Protein AF-A0AAD1J0H9-F1 (afdb_monomer_lite)

Organism: Mycolicibacterium monacense (NCBI:txid85693)

pLDDT: mean 90.18, std 13.78, range [40.0, 98.44]

Foldseek 3Di:
DVPPDPPDDLVCCLPVPVVVVCVVVVLVVDPPDDDPSVVVSVVVVVVSVVSVVVRVVVVVVVVVVVVVVVVVVVVVVVVVVVVVVVVD

Secondary structure (DSSP, 8-state):
-TTSSSS--HHHHIIIIIHHHHHHTTTTT-----THHHHHHHHHHHHHHHHHHHHHHHHHHHHHHHHHHHHHHHHHHHHHHHHHHH--

Sequence (88 aa):
MIAVGGVYDPRIHLDDVVMPVLKKWRIFEREDFTGEAARMRDDLGVLVEELEETCEKFETAKQRRLEREAKMAENRAAKQAAKQAVSV

Radius of gyration: 22.8 Å; chains: 1; bounding box: 50×23×68 Å

InterPro domains:
  IPR005067 Fatty acid desaturase, type 2 [PF03405] (2-69)
  IPR009078 Ferritin-like superfamily [SSF47240] (2-76)
  IPR012348 Ribonucleotide reductase-like [G3DSA:1.10.620.20] (1-84)

Structure (mmCIF, N/CA/C/O backbone):
data_AF-A0AAD1J0H9-F1
#
_entry.id   AF-A0AAD1J0H9-F1
#
loop_
_atom_site.group_PDB
_atom_site.id
_atom_site.type_symbol
_atom_site.label_atom_id
_atom_site.label_alt_id
_atom_site.label_comp_id
_atom_site.label_asym_id
_atom_site.label_entity_id
_atom_site.label_seq_id
_atom_site.pdbx_PDB_ins_code
_atom_site.Cartn_x
_atom_site.Cartn_y
_atom_site.Cartn_z
_atom_site.occupancy
_atom_site.B_iso_or_equiv
_atom_site.auth_seq_id
_atom_site.auth_comp_id
_atom_site.auth_asym_id
_atom_site.auth_atom_id
_atom_site.pdbx_PDB_model_num
ATOM 1 N N . MET A 1 1 ? 5.587 -18.858 0.412 1.00 40.00 1 MET A N 1
ATOM 2 C CA . MET A 1 1 ? 5.020 -17.513 0.170 1.00 40.00 1 MET A CA 1
ATOM 3 C C . MET A 1 1 ? 4.388 -17.497 -1.209 1.00 40.00 1 MET A C 1
ATOM 5 O O . MET A 1 1 ? 5.040 -17.941 -2.147 1.00 40.00 1 MET A O 1
ATOM 9 N N . ILE A 1 2 ? 3.148 -17.015 -1.332 1.00 43.91 2 ILE A N 1
ATOM 10 C CA . ILE A 1 2 ? 2.422 -16.849 -2.610 1.00 43.91 2 ILE A CA 1
ATOM 11 C C . ILE A 1 2 ? 2.987 -15.611 -3.336 1.00 43.91 2 ILE A C 1
ATOM 13 O O . ILE A 1 2 ? 2.305 -14.633 -3.589 1.00 43.91 2 ILE A O 1
ATOM 17 N N . ALA A 1 3 ? 4.299 -15.608 -3.559 1.00 48.91 3 ALA A N 1
ATOM 18 C CA . ALA A 1 3 ? 5.058 -14.480 -4.101 1.00 48.91 3 ALA A CA 1
ATOM 19 C C . ALA A 1 3 ? 6.076 -14.933 -5.164 1.00 48.91 3 ALA A C 1
ATOM 21 O O . ALA A 1 3 ? 6.912 -14.154 -5.607 1.00 48.91 3 ALA A O 1
ATOM 22 N N . VAL A 1 4 ? 6.016 -16.198 -5.592 1.00 40.62 4 VAL A N 1
ATOM 23 C CA . VAL A 1 4 ? 6.905 -16.761 -6.615 1.00 40.62 4 VAL A CA 1
ATOM 24 C C . VAL A 1 4 ? 6.050 -17.083 -7.838 1.00 40.62 4 VAL A C 1
ATOM 26 O O . VAL A 1 4 ? 5.528 -18.184 -7.965 1.00 40.62 4 VAL A O 1
ATOM 29 N N . GLY A 1 5 ? 5.823 -16.083 -8.693 1.00 50.44 5 GLY A N 1
ATOM 30 C CA . GLY A 1 5 ? 5.068 -16.275 -9.939 1.00 50.44 5 GLY A CA 1
ATOM 31 C C . GLY A 1 5 ? 4.564 -15.010 -10.637 1.00 50.44 5 GLY A C 1
ATOM 32 O O . GLY A 1 5 ? 4.091 -15.107 -11.761 1.00 50.44 5 GLY A O 1
ATOM 33 N N . GLY A 1 6 ? 4.661 -13.829 -10.012 1.00 54.81 6 GLY A N 1
ATOM 34 C CA . GLY A 1 6 ? 4.214 -12.567 -10.626 1.00 54.81 6 GLY A CA 1
ATOM 35 C C . GLY A 1 6 ? 2.700 -12.317 -10.581 1.00 54.81 6 GLY A C 1
ATOM 36 O O . GLY A 1 6 ? 2.230 -11.394 -11.231 1.00 54.81 6 GLY A O 1
ATOM 37 N N . VAL A 1 7 ? 1.949 -13.112 -9.812 1.00 61.47 7 VAL A N 1
ATOM 38 C CA . VAL A 1 7 ? 0.477 -13.019 -9.688 1.00 61.47 7 VAL A CA 1
ATOM 39 C C . VAL A 1 7 ? 0.044 -12.223 -8.441 1.00 61.47 7 VAL A C 1
ATOM 41 O O . VAL A 1 7 ? -1.142 -12.060 -8.187 1.00 61.47 7 VAL A O 1
ATOM 44 N N . TYR A 1 8 ? 0.991 -11.724 -7.641 1.00 71.69 8 TYR A N 1
ATOM 45 C CA . TYR A 1 8 ? 0.698 -11.007 -6.399 1.00 71.69 8 TYR A CA 1
ATOM 46 C C . TYR A 1 8 ? 1.682 -9.854 -6.201 1.00 71.69 8 TYR A C 1
ATOM 48 O O . TYR A 1 8 ? 2.893 -10.078 -6.126 1.00 71.69 8 TYR A O 1
ATOM 56 N N . ASP A 1 9 ? 1.161 -8.635 -6.115 1.00 87.62 9 ASP A N 1
ATOM 57 C CA . ASP A 1 9 ? 1.902 -7.431 -5.751 1.00 87.62 9 ASP A CA 1
ATOM 58 C C . ASP A 1 9 ? 1.106 -6.611 -4.713 1.00 87.62 9 ASP A C 1
ATOM 60 O O . ASP A 1 9 ? -0.064 -6.922 -4.458 1.00 87.62 9 ASP A O 1
ATOM 64 N N . PRO A 1 10 ? 1.726 -5.615 -4.050 1.00 92.00 10 PRO A N 1
ATOM 65 C CA . PRO A 1 10 ? 1.060 -4.846 -3.003 1.00 92.00 10 PRO A CA 1
ATOM 66 C C . PRO A 1 10 ? -0.239 -4.175 -3.462 1.00 92.00 10 PRO A C 1
ATOM 68 O O . PRO A 1 10 ? -1.176 -4.104 -2.671 1.00 92.00 10 PRO A O 1
ATOM 71 N N . ARG A 1 11 ? -0.325 -3.749 -4.734 1.00 93.00 11 ARG A N 1
ATOM 72 C CA . ARG A 1 11 ? -1.525 -3.107 -5.285 1.00 93.00 11 ARG A CA 1
ATOM 73 C C . ARG A 1 11 ? -2.669 -4.106 -5.361 1.00 93.00 11 ARG A C 1
ATOM 75 O O . ARG A 1 11 ? -3.750 -3.824 -4.860 1.00 93.00 11 ARG A O 1
ATOM 82 N N . ILE A 1 12 ? -2.399 -5.298 -5.894 1.00 92.06 12 ILE A N 1
ATOM 83 C CA . ILE A 1 12 ? -3.374 -6.397 -5.921 1.00 92.06 12 ILE A CA 1
ATOM 84 C C . ILE A 1 12 ? -3.822 -6.745 -4.496 1.00 92.06 12 ILE A C 1
ATOM 86 O O . ILE A 1 12 ? -5.007 -6.937 -4.245 1.00 92.06 12 ILE A O 1
ATOM 90 N N . HIS A 1 13 ? -2.898 -6.804 -3.532 1.00 92.62 13 HIS A N 1
ATOM 91 C CA . HIS A 1 13 ? -3.264 -7.116 -2.150 1.00 92.62 13 HIS A CA 1
ATOM 92 C C . HIS A 1 13 ? -4.181 -6.053 -1.530 1.00 92.62 13 HIS A C 1
ATOM 94 O O . HIS A 1 13 ? -5.177 -6.396 -0.888 1.00 92.62 13 HIS A O 1
ATOM 100 N N . LEU A 1 14 ? -3.865 -4.774 -1.733 1.00 94.62 14 LEU A N 1
ATOM 101 C CA . LEU A 1 14 ? -4.683 -3.669 -1.254 1.00 94.62 14 LEU A CA 1
ATOM 102 C C . LEU A 1 14 ? -6.088 -3.703 -1.880 1.00 94.62 14 LEU A C 1
ATOM 104 O O . LEU A 1 14 ? -7.083 -3.700 -1.150 1.00 94.62 14 LEU A O 1
ATOM 108 N N . ASP A 1 15 ? -6.162 -3.786 -3.208 1.00 95.25 15 ASP A N 1
ATOM 109 C CA . ASP A 1 15 ? -7.400 -3.606 -3.972 1.00 95.25 15 ASP A CA 1
ATOM 110 C C . ASP A 1 15 ? -8.317 -4.836 -3.935 1.00 95.25 15 ASP A C 1
ATOM 112 O O . ASP A 1 15 ? -9.532 -4.688 -3.786 1.00 95.25 15 ASP A O 1
ATOM 116 N N . ASP A 1 16 ? -7.753 -6.045 -4.013 1.00 94.69 16 ASP A N 1
ATOM 117 C CA . ASP A 1 16 ? -8.534 -7.283 -4.139 1.00 94.69 16 ASP A CA 1
ATOM 118 C C . ASP A 1 16 ? -8.749 -7.997 -2.799 1.00 94.69 16 ASP A C 1
ATOM 120 O O . ASP A 1 16 ? -9.618 -8.869 -2.692 1.00 94.69 16 ASP A O 1
ATOM 124 N N . VAL A 1 17 ? -7.987 -7.642 -1.756 1.00 94.00 17 VAL A N 1
ATOM 125 C CA . VAL A 1 17 ? -8.085 -8.294 -0.439 1.00 94.00 17 VAL A CA 1
ATOM 126 C C . VAL A 1 17 ? -8.379 -7.310 0.681 1.00 94.00 17 VAL A C 1
ATOM 128 O O . VAL A 1 17 ? -9.434 -7.421 1.310 1.00 94.00 17 VAL A O 1
ATOM 131 N N . VAL A 1 18 ? -7.488 -6.355 0.948 1.00 96.31 18 VAL A N 1
ATOM 132 C CA . VAL A 1 18 ? -7.592 -5.490 2.135 1.00 96.31 18 VAL A CA 1
ATOM 133 C C . VAL A 1 18 ? -8.850 -4.627 2.067 1.00 96.31 18 VAL A C 1
ATOM 135 O O . VAL A 1 18 ? -9.738 -4.757 2.913 1.00 96.31 18 VAL A O 1
ATOM 138 N N . MET A 1 19 ? -8.982 -3.796 1.032 1.00 97.69 19 MET A N 1
ATOM 139 C CA . MET A 1 19 ? -10.105 -2.866 0.917 1.00 97.69 19 MET A CA 1
ATOM 140 C C . MET A 1 19 ? -11.465 -3.572 0.812 1.00 97.69 19 MET A C 1
ATOM 142 O O . MET A 1 19 ? -12.401 -3.132 1.486 1.00 97.69 19 MET A O 1
ATOM 146 N N . PRO A 1 20 ? -11.627 -4.681 0.063 1.00 98.00 20 PRO A N 1
ATOM 147 C CA . PRO A 1 20 ? -12.877 -5.438 0.045 1.00 98.00 20 PRO A CA 1
ATOM 148 C C . PRO A 1 20 ? -13.280 -5.987 1.416 1.00 98.00 20 PRO A C 1
ATOM 150 O O . PRO A 1 20 ? -14.460 -5.932 1.770 1.00 98.00 20 PRO A O 1
ATOM 153 N N . VAL A 1 21 ? -12.326 -6.480 2.215 1.00 97.50 21 VAL A N 1
ATOM 154 C CA . VAL A 1 21 ? -12.605 -6.965 3.576 1.00 97.50 21 VAL A CA 1
ATOM 155 C C . VAL A 1 21 ? -13.026 -5.810 4.485 1.00 97.50 21 VAL A C 1
ATOM 157 O O . VAL A 1 21 ? -14.061 -5.912 5.148 1.00 97.50 21 VAL A O 1
ATOM 160 N N . LEU A 1 22 ? -12.294 -4.691 4.472 1.00 97.69 22 LEU A N 1
ATOM 161 C CA . LEU A 1 22 ? -12.614 -3.522 5.299 1.00 97.69 22 LEU A CA 1
ATOM 162 C C . LEU A 1 22 ? -13.976 -2.910 4.938 1.00 97.69 22 LEU A C 1
ATOM 164 O O . LEU A 1 22 ? -14.755 -2.575 5.835 1.00 97.69 22 LEU A O 1
ATOM 168 N N . LYS A 1 23 ? -14.307 -2.847 3.640 1.00 97.75 23 LYS A N 1
ATOM 169 C CA . LYS A 1 23 ? -15.621 -2.409 3.139 1.00 97.75 23 LYS A CA 1
ATOM 170 C C . LYS A 1 23 ? -16.739 -3.361 3.548 1.00 97.75 23 LYS A C 1
ATOM 172 O O . LYS A 1 23 ? -17.764 -2.914 4.050 1.00 97.75 23 LYS A O 1
ATOM 177 N N . LYS A 1 24 ? -16.545 -4.678 3.401 1.00 97.56 24 LYS A N 1
ATOM 178 C CA . LYS A 1 24 ? -17.550 -5.687 3.784 1.00 97.56 24 LYS A CA 1
ATOM 179 C C . LYS A 1 24 ?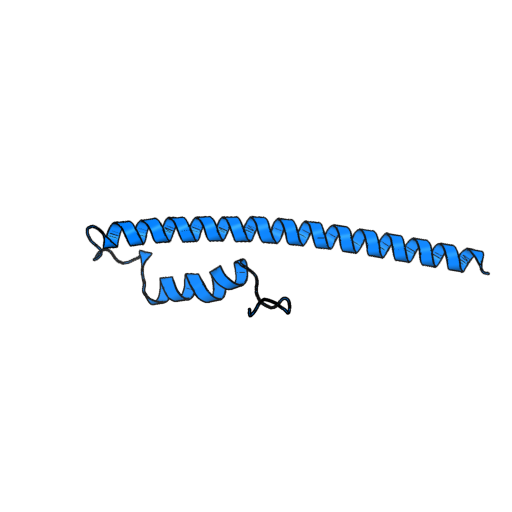 -17.957 -5.569 5.255 1.00 97.56 24 LYS A C 1
ATOM 181 O O . LYS A 1 24 ? -19.117 -5.789 5.589 1.00 97.56 24 LYS A O 1
ATOM 186 N N . TRP A 1 25 ? -17.009 -5.223 6.121 1.00 97.38 25 TRP A N 1
ATOM 187 C CA . TRP A 1 25 ? -17.230 -5.044 7.558 1.00 97.38 25 TRP A CA 1
ATOM 188 C C . TRP A 1 25 ? -17.564 -3.599 7.942 1.00 97.38 25 TRP A C 1
ATOM 190 O O . TRP A 1 25 ? -17.825 -3.326 9.115 1.00 97.38 25 TRP A O 1
ATOM 200 N N . ARG A 1 26 ? -17.573 -2.686 6.960 1.00 97.25 26 ARG A N 1
ATOM 201 C CA . ARG A 1 26 ? -17.890 -1.263 7.114 1.00 97.25 26 ARG A CA 1
ATOM 202 C C . ARG A 1 26 ? -17.036 -0.585 8.187 1.00 97.25 26 ARG A C 1
ATOM 204 O O . ARG A 1 26 ? -17.520 0.274 8.915 1.00 97.25 26 ARG A O 1
ATOM 211 N N . ILE A 1 27 ? -15.767 -0.984 8.309 1.00 97.06 27 ILE A N 1
ATOM 212 C CA . ILE A 1 27 ? -14.899 -0.584 9.431 1.00 97.06 27 ILE A CA 1
ATOM 213 C C . ILE A 1 27 ? -14.773 0.940 9.544 1.00 97.06 27 ILE A C 1
ATOM 215 O O . ILE A 1 27 ? -14.855 1.476 10.645 1.00 97.06 27 ILE A O 1
ATOM 219 N N . PHE A 1 28 ? -14.653 1.641 8.416 1.00 97.12 28 PHE A N 1
ATOM 220 C CA . PHE A 1 28 ? -14.514 3.100 8.396 1.00 97.12 28 PHE A CA 1
ATOM 221 C C . PHE A 1 28 ? -15.845 3.868 8.388 1.00 97.12 28 PHE A C 1
ATOM 223 O O . PHE A 1 28 ? -15.851 5.070 8.613 1.00 97.12 28 PHE A O 1
ATOM 230 N N . GLU A 1 29 ? -16.978 3.197 8.168 1.00 95.81 29 GLU A N 1
ATOM 231 C CA . GLU A 1 29 ? -18.313 3.824 8.181 1.00 95.81 29 GLU A CA 1
ATOM 232 C C . GLU A 1 29 ? -19.008 3.704 9.544 1.00 95.81 29 GLU A C 1
ATOM 234 O O . GLU A 1 29 ? -20.092 4.245 9.758 1.00 95.81 29 GLU A O 1
ATOM 239 N N . ARG A 1 30 ? -18.434 2.911 10.448 1.00 94.00 30 ARG A N 1
ATOM 240 C CA . ARG A 1 30 ? -18.997 2.620 11.761 1.00 94.00 30 ARG A CA 1
ATOM 241 C C . ARG A 1 30 ? -18.652 3.718 12.763 1.00 94.00 30 ARG A C 1
ATOM 243 O O . ARG A 1 30 ? -17.482 4.044 12.976 1.00 94.00 30 ARG A O 1
ATOM 250 N N . GLU A 1 31 ? -19.688 4.225 13.423 1.00 93.25 31 GLU A N 1
ATOM 251 C CA . GLU A 1 31 ? -19.600 5.239 14.485 1.00 93.25 31 GLU A CA 1
ATOM 252 C C . GLU A 1 31 ? -19.801 4.647 15.892 1.00 93.25 31 GLU A C 1
ATOM 254 O O . GLU A 1 31 ? -19.752 5.362 16.886 1.00 93.25 31 GLU A O 1
ATOM 259 N N . ASP A 1 32 ? -20.005 3.331 15.998 1.00 95.38 32 ASP A N 1
ATOM 260 C CA . ASP A 1 32 ? -20.233 2.624 17.263 1.00 95.38 32 ASP A CA 1
ATOM 261 C C . ASP A 1 32 ? -18.936 2.202 17.976 1.00 95.38 32 ASP A C 1
ATOM 263 O O . ASP A 1 32 ? -18.977 1.614 19.058 1.00 95.38 32 ASP A O 1
ATOM 267 N N . PHE A 1 33 ? -17.771 2.514 17.401 1.00 95.75 33 PHE A N 1
ATOM 268 C CA . PHE A 1 33 ? -16.486 2.325 18.065 1.00 95.75 33 PHE A CA 1
ATOM 269 C C . PHE A 1 33 ? -16.203 3.456 19.052 1.00 95.75 33 PHE A C 1
ATOM 271 O O . PHE A 1 33 ? -16.304 4.636 18.727 1.00 95.75 33 PHE A O 1
ATOM 278 N N . THR A 1 34 ? -15.766 3.094 20.257 1.00 95.69 34 THR A N 1
ATOM 279 C CA . THR A 1 34 ? -15.432 4.054 21.317 1.00 95.69 34 THR A CA 1
ATOM 280 C C . THR A 1 34 ? -14.107 3.705 21.984 1.00 95.69 34 THR A C 1
ATOM 282 O O . THR A 1 34 ? -13.7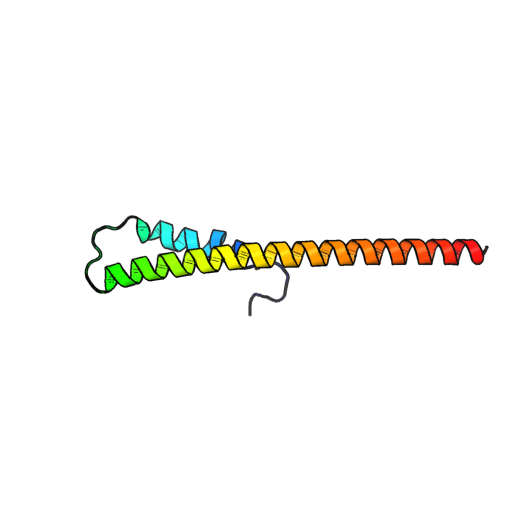09 2.539 22.008 1.00 95.69 34 THR A O 1
ATOM 285 N N . GLY A 1 35 ? -13.444 4.701 22.576 1.00 96.62 35 GLY A N 1
ATOM 286 C CA . GLY A 1 35 ? -12.231 4.494 23.368 1.00 96.62 35 GLY A CA 1
ATOM 287 C C . GLY A 1 35 ? -11.097 3.872 22.552 1.00 96.62 35 GLY A C 1
ATOM 288 O O . GLY A 1 35 ? -10.684 4.412 21.530 1.00 96.62 35 GLY A O 1
ATOM 289 N N . GLU A 1 36 ? -10.578 2.737 23.013 1.00 97.31 36 GLU A N 1
ATOM 290 C CA . GLU A 1 36 ? -9.486 2.021 22.345 1.00 97.31 36 GLU A CA 1
ATOM 291 C C . GLU A 1 36 ? -9.858 1.534 20.941 1.00 97.31 36 GLU A C 1
ATOM 293 O O . GLU A 1 36 ? -9.070 1.710 20.019 1.00 97.31 36 GLU A O 1
ATOM 298 N N . ALA A 1 37 ? -11.077 1.026 20.745 1.00 96.25 37 ALA A N 1
ATOM 299 C CA . ALA A 1 37 ? -11.515 0.540 19.438 1.00 96.25 37 ALA A CA 1
ATOM 300 C C . ALA A 1 37 ? -11.573 1.660 18.384 1.00 96.25 37 ALA A C 1
ATOM 302 O O . ALA A 1 37 ? -11.239 1.428 17.225 1.00 96.25 37 ALA A O 1
ATOM 303 N N . ALA A 1 38 ? -11.957 2.877 18.788 1.00 96.75 38 ALA A N 1
ATOM 304 C CA . ALA A 1 38 ? -11.945 4.036 17.896 1.00 96.75 38 ALA A CA 1
ATOM 305 C C . ALA A 1 38 ? -10.513 4.388 17.466 1.00 96.75 38 ALA A C 1
ATOM 307 O O . ALA A 1 38 ? -10.264 4.566 16.280 1.00 96.75 38 ALA A O 1
ATOM 308 N N . ARG A 1 39 ? -9.558 4.374 18.408 1.00 97.25 39 ARG A N 1
ATOM 309 C CA . ARG A 1 39 ? -8.134 4.589 18.098 1.00 97.25 39 ARG A CA 1
ATOM 310 C C . ARG A 1 39 ? -7.585 3.526 17.152 1.00 97.25 39 ARG A C 1
ATOM 312 O O . ARG A 1 39 ? -6.953 3.871 16.170 1.00 97.25 39 ARG A O 1
ATOM 319 N N . MET A 1 40 ? -7.901 2.252 17.385 1.00 97.44 40 MET A N 1
ATOM 320 C CA . MET A 1 40 ? -7.467 1.167 16.498 1.00 97.44 40 MET A CA 1
ATOM 321 C C . MET A 1 40 ? -8.043 1.289 15.081 1.00 97.44 40 MET A C 1
ATOM 323 O O . MET A 1 40 ? -7.379 0.905 14.122 1.00 97.44 40 MET A O 1
ATOM 327 N N . ARG A 1 41 ? -9.273 1.802 14.927 1.00 97.50 41 ARG A N 1
ATOM 328 C CA . ARG A 1 41 ? -9.844 2.105 13.605 1.00 97.50 41 ARG A CA 1
ATOM 329 C C . ARG A 1 41 ? -9.046 3.210 12.914 1.00 97.50 41 ARG A C 1
ATOM 331 O O . ARG A 1 41 ? -8.782 3.095 11.722 1.00 97.50 41 ARG A O 1
ATOM 338 N N . ASP A 1 42 ? -8.679 4.253 13.648 1.00 97.25 42 ASP A N 1
ATOM 339 C CA . ASP A 1 42 ? -7.918 5.374 13.098 1.00 97.25 42 ASP A CA 1
ATOM 340 C C . ASP A 1 42 ? -6.487 4.928 12.722 1.00 97.25 42 ASP A C 1
ATOM 342 O O . ASP A 1 42 ? -6.043 5.189 11.605 1.00 97.25 42 ASP A O 1
ATOM 346 N N . ASP A 1 43 ? -5.822 4.138 13.574 1.00 98.12 43 ASP A N 1
ATOM 347 C CA . ASP A 1 43 ? -4.513 3.525 13.291 1.00 98.12 43 ASP A CA 1
ATOM 348 C C . ASP A 1 43 ? -4.569 2.603 12.062 1.00 98.12 43 ASP A C 1
ATOM 350 O O . ASP A 1 43 ? -3.665 2.594 11.228 1.00 98.12 43 ASP A O 1
ATOM 354 N N . LEU A 1 44 ? -5.653 1.835 11.912 1.00 97.88 44 LEU A N 1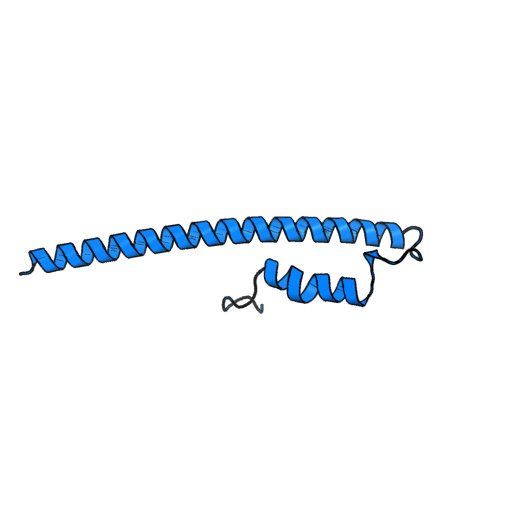
ATOM 355 C CA . LEU A 1 44 ? -5.872 1.018 10.722 1.00 97.88 44 LEU A CA 1
ATOM 356 C C . LEU A 1 44 ? -5.986 1.877 9.454 1.00 97.88 44 LEU A C 1
ATOM 358 O O . LEU A 1 44 ? -5.529 1.443 8.400 1.00 97.88 44 LEU A O 1
ATOM 362 N N . GLY A 1 45 ? -6.570 3.074 9.547 1.00 97.94 45 GLY A N 1
ATOM 363 C CA . GLY A 1 45 ? -6.600 4.040 8.446 1.00 97.94 45 GLY A CA 1
ATOM 364 C C . GLY A 1 45 ? -5.194 4.447 8.011 1.00 97.94 45 GLY A C 1
ATOM 365 O O . GLY A 1 45 ? -4.869 4.347 6.831 1.00 97.94 45 GLY A O 1
ATOM 366 N N . VAL A 1 46 ? -4.329 4.781 8.972 1.00 98.44 46 VAL A N 1
ATOM 367 C CA . VAL A 1 46 ? -2.918 5.116 8.707 1.00 98.44 46 VAL A CA 1
ATOM 368 C C . VAL A 1 46 ? -2.189 3.955 8.025 1.00 98.44 46 VAL A C 1
ATOM 370 O O . VAL A 1 46 ? -1.490 4.155 7.037 1.00 98.44 46 VAL A O 1
ATOM 373 N N . LEU A 1 47 ? -2.394 2.718 8.485 1.00 97.94 47 LEU A N 1
ATOM 374 C CA . LEU A 1 47 ? -1.770 1.541 7.866 1.00 97.94 47 LEU A CA 1
ATOM 375 C C . LEU A 1 47 ? -2.229 1.308 6.417 1.00 97.94 47 LEU A C 1
ATOM 377 O O . LEU A 1 47 ? -1.457 0.804 5.600 1.00 97.94 47 LEU A O 1
ATOM 381 N N . VAL A 1 48 ? -3.480 1.649 6.089 1.00 98.25 48 VAL A N 1
ATOM 382 C CA . VAL A 1 48 ? -3.984 1.585 4.709 1.00 98.25 48 VAL A CA 1
ATOM 383 C C . VAL A 1 48 ? -3.294 2.637 3.837 1.00 98.25 48 VAL A C 1
ATOM 385 O O . VAL A 1 48 ? -2.849 2.297 2.743 1.00 98.25 48 VAL A O 1
ATOM 388 N N . GLU A 1 49 ? -3.123 3.863 4.331 1.00 98.25 49 GLU A N 1
ATOM 389 C CA . GLU A 1 49 ? -2.396 4.929 3.623 1.00 98.25 49 GLU A CA 1
ATOM 390 C C . GLU A 1 49 ? -0.918 4.555 3.391 1.00 98.25 49 GLU A C 1
ATOM 392 O O . GLU A 1 49 ? -0.391 4.682 2.285 1.00 98.25 49 GLU A O 1
ATOM 397 N N . GLU A 1 50 ? -0.244 3.995 4.398 1.00 97.88 50 GLU A N 1
ATOM 398 C CA . GLU A 1 50 ? 1.137 3.510 4.261 1.00 97.88 50 GLU A CA 1
ATOM 399 C C . GLU A 1 50 ? 1.261 2.375 3.226 1.00 97.88 50 GLU A C 1
ATOM 401 O O . GLU A 1 50 ? 2.250 2.280 2.478 1.00 97.88 50 GLU A O 1
ATOM 406 N N . LEU A 1 51 ? 0.254 1.498 3.161 1.00 96.31 51 LEU A N 1
ATOM 407 C CA . LEU A 1 51 ? 0.189 0.444 2.1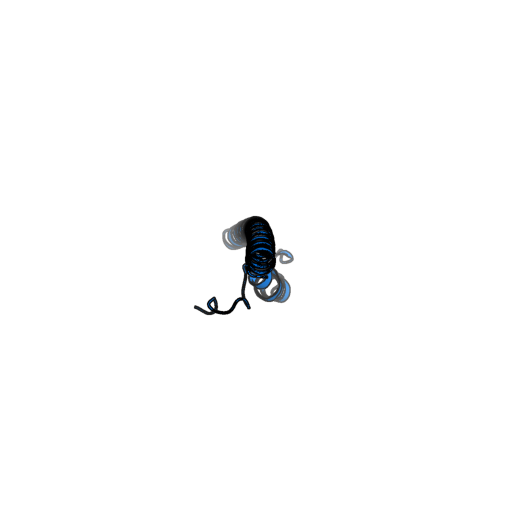56 1.00 96.31 51 LEU A CA 1
ATOM 408 C C . LEU A 1 51 ? -0.018 1.034 0.755 1.00 96.31 51 LEU A C 1
ATOM 410 O O . LEU A 1 51 ? 0.658 0.599 -0.180 1.00 96.31 51 LEU A O 1
ATOM 414 N N . GLU A 1 52 ? -0.876 2.042 0.603 1.00 97.31 52 GLU A N 1
ATOM 415 C CA . GLU A 1 52 ? -1.062 2.777 -0.654 1.00 97.31 52 GLU A CA 1
ATOM 416 C C . GLU A 1 52 ? 0.256 3.376 -1.159 1.00 97.31 52 GLU A C 1
ATOM 418 O O . GLU A 1 52 ? 0.665 3.098 -2.293 1.00 97.31 52 GLU A O 1
ATOM 423 N N . GLU A 1 53 ? 0.995 4.087 -0.304 1.00 97.56 53 GLU A N 1
ATOM 424 C CA . GLU A 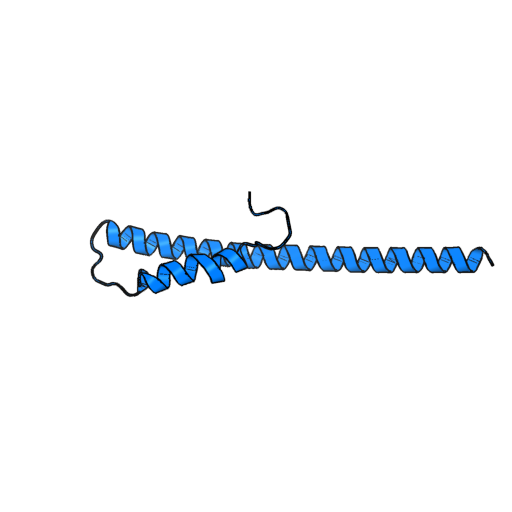1 53 ? 2.310 4.626 -0.666 1.00 97.56 53 GLU A CA 1
ATOM 425 C C . GLU A 1 53 ? 3.293 3.529 -1.099 1.00 97.56 53 GLU A C 1
ATOM 427 O O . GLU A 1 53 ? 4.103 3.700 -2.019 1.00 97.56 53 GLU A O 1
ATOM 432 N N . THR A 1 54 ? 3.258 2.386 -0.414 1.00 95.06 54 THR A N 1
ATOM 433 C CA . THR A 1 54 ? 4.103 1.237 -0.745 1.00 95.06 54 THR A CA 1
ATOM 434 C C . THR A 1 54 ? 3.768 0.695 -2.133 1.00 95.06 54 THR A C 1
ATOM 436 O O . THR A 1 54 ? 4.680 0.375 -2.904 1.00 95.06 54 THR A O 1
ATOM 439 N N . CYS A 1 55 ? 2.483 0.649 -2.494 1.00 95.06 55 CYS A N 1
ATOM 440 C CA . CYS A 1 55 ? 2.039 0.255 -3.827 1.00 95.06 55 CYS A CA 1
ATOM 441 C C . CYS A 1 55 ? 2.585 1.199 -4.909 1.00 95.06 55 CYS A C 1
ATOM 443 O O . CYS A 1 55 ? 3.071 0.739 -5.942 1.00 95.06 55 CYS A O 1
ATOM 445 N N . GLU A 1 56 ? 2.551 2.512 -4.684 1.00 95.69 56 GLU A N 1
ATOM 446 C CA . GLU A 1 56 ? 3.072 3.505 -5.638 1.00 95.69 56 GLU A CA 1
ATOM 447 C C . GLU A 1 56 ? 4.589 3.402 -5.836 1.00 95.69 56 GLU A C 1
ATOM 449 O O . GLU A 1 56 ? 5.098 3.415 -6.967 1.00 95.69 56 GLU A O 1
ATOM 454 N N . LYS A 1 57 ? 5.329 3.245 -4.732 1.00 94.25 57 LYS A N 1
ATOM 455 C CA . LYS A 1 57 ? 6.783 3.029 -4.752 1.00 94.25 57 LYS A CA 1
ATOM 456 C C . LYS A 1 57 ? 7.126 1.747 -5.515 1.00 94.25 57 LYS A C 1
ATOM 458 O O . LYS A 1 57 ? 8.067 1.742 -6.317 1.00 94.25 57 LYS A O 1
ATOM 463 N N . PHE A 1 58 ? 6.351 0.681 -5.306 1.00 91.94 58 PHE A N 1
ATOM 464 C CA . PHE A 1 58 ? 6.527 -0.594 -5.997 1.00 91.94 58 PHE A CA 1
ATOM 465 C C . PHE A 1 58 ? 6.307 -0.470 -7.510 1.00 91.94 58 PHE A C 1
ATOM 467 O O . PHE A 1 58 ? 7.181 -0.872 -8.282 1.00 91.94 58 PHE A O 1
ATOM 474 N N . GLU A 1 59 ? 5.201 0.134 -7.948 1.00 91.31 59 GLU A N 1
ATOM 475 C CA . GLU A 1 59 ? 4.906 0.317 -9.377 1.00 91.31 59 GLU A CA 1
ATOM 476 C C . GLU A 1 59 ? 5.958 1.195 -10.069 1.00 91.31 59 GLU A C 1
ATOM 478 O O . GLU A 1 59 ? 6.451 0.858 -11.147 1.00 91.31 59 GLU A O 1
ATOM 483 N N . THR A 1 60 ? 6.429 2.250 -9.399 1.00 94.38 60 THR A N 1
ATOM 484 C CA . THR A 1 60 ? 7.535 3.078 -9.906 1.00 94.38 60 THR A CA 1
ATOM 485 C C . THR A 1 60 ? 8.819 2.261 -10.096 1.00 94.38 60 THR A C 1
ATOM 487 O O . THR A 1 60 ? 9.511 2.386 -11.112 1.00 94.38 60 THR A O 1
ATOM 490 N N . ALA A 1 61 ? 9.169 1.406 -9.131 1.00 91.50 61 ALA A N 1
ATOM 491 C CA . ALA A 1 61 ? 10.347 0.547 -9.222 1.00 91.50 61 ALA A CA 1
ATOM 492 C C . ALA A 1 61 ? 10.210 -0.507 -10.335 1.00 91.50 61 ALA A C 1
ATOM 494 O O . ALA A 1 61 ? 11.165 -0.752 -11.081 1.00 91.50 61 ALA A O 1
ATOM 495 N N . LYS A 1 62 ? 9.018 -1.094 -10.482 1.00 89.69 62 LYS A N 1
ATOM 496 C CA . LYS A 1 62 ? 8.671 -2.054 -11.537 1.00 89.69 62 LYS A CA 1
ATOM 497 C C . LYS A 1 62 ? 8.795 -1.421 -12.920 1.00 89.69 62 LYS A C 1
ATOM 499 O O . LYS A 1 62 ? 9.468 -1.996 -13.774 1.00 89.69 62 LYS A O 1
ATOM 504 N N . GLN A 1 63 ? 8.259 -0.217 -13.110 1.00 92.81 63 GLN A N 1
ATOM 505 C CA . GLN A 1 63 ? 8.355 0.529 -14.364 1.00 92.81 63 GLN A CA 1
ATOM 506 C C . GLN A 1 63 ? 9.816 0.810 -14.746 1.00 92.81 63 GLN A C 1
ATOM 508 O O . GLN A 1 63 ? 10.258 0.465 -15.842 1.00 92.81 63 GLN A O 1
ATOM 513 N N . ARG A 1 64 ? 10.620 1.313 -13.798 1.00 94.56 64 ARG A N 1
ATOM 514 C CA . ARG A 1 64 ? 12.063 1.548 -14.009 1.00 94.56 64 ARG A CA 1
ATOM 515 C C . ARG A 1 64 ? 12.823 0.276 -14.387 1.00 94.56 64 ARG A C 1
ATOM 517 O O . ARG A 1 64 ? 13.779 0.334 -15.161 1.00 94.56 64 ARG A O 1
ATOM 524 N N . ARG A 1 65 ? 12.452 -0.876 -13.819 1.00 91.56 65 ARG A N 1
ATOM 525 C CA . ARG A 1 65 ? 13.054 -2.171 -14.170 1.00 91.56 65 ARG A CA 1
ATOM 526 C C . ARG A 1 65 ? 12.706 -2.563 -15.607 1.00 91.56 65 ARG A C 1
ATOM 528 O O . ARG A 1 65 ? 13.615 -2.913 -16.355 1.00 91.56 65 ARG A O 1
ATOM 535 N N . LEU A 1 66 ? 11.433 -2.464 -15.991 1.00 92.06 66 LEU A N 1
ATOM 536 C CA . LEU A 1 66 ? 10.965 -2.812 -17.336 1.00 92.06 66 LEU A CA 1
ATOM 537 C C . LEU A 1 66 ? 11.628 -1.946 -18.415 1.00 92.06 66 LEU A C 1
ATOM 539 O O . LEU A 1 66 ? 12.078 -2.470 -19.430 1.00 92.06 66 LEU A O 1
ATOM 543 N N . GLU A 1 67 ? 11.784 -0.644 -18.171 1.00 95.38 67 GLU A N 1
ATOM 544 C CA . GLU A 1 67 ? 12.496 0.267 -19.080 1.00 95.38 67 GLU A CA 1
ATOM 545 C C . GLU A 1 67 ? 13.959 -0.137 -19.286 1.00 95.38 67 GLU A C 1
ATOM 547 O O . GLU A 1 67 ? 14.472 -0.135 -20.409 1.00 95.38 67 GLU A O 1
ATOM 552 N N . ARG A 1 68 ? 14.646 -0.521 -18.203 1.00 94.94 68 ARG A N 1
ATOM 553 C CA . ARG A 1 68 ? 16.025 -1.020 -18.284 1.00 94.94 68 ARG A CA 1
ATOM 554 C C . ARG A 1 68 ? 16.089 -2.314 -19.081 1.00 94.94 68 ARG A C 1
ATOM 556 O O . ARG A 1 68 ? 16.950 -2.439 -19.946 1.00 94.94 68 ARG A O 1
ATOM 563 N N . GLU A 1 69 ? 15.196 -3.259 -18.813 1.00 94.62 69 GLU A N 1
ATOM 564 C CA . GLU A 1 69 ? 15.137 -4.536 -19.531 1.00 94.62 69 GLU A CA 1
ATOM 565 C C . GLU A 1 69 ? 14.886 -4.328 -21.029 1.00 94.62 69 GLU A C 1
ATOM 567 O O . GLU A 1 69 ? 15.610 -4.903 -21.844 1.00 94.62 69 GLU A O 1
ATOM 572 N N . ALA A 1 70 ? 13.962 -3.436 -21.396 1.00 95.56 70 ALA A N 1
ATOM 573 C CA . ALA A 1 70 ? 13.685 -3.074 -22.784 1.00 95.56 70 ALA A CA 1
ATOM 574 C C . ALA A 1 70 ? 14.918 -2.475 -23.479 1.00 95.56 70 ALA A C 1
ATOM 576 O O . ALA A 1 70 ? 15.324 -2.950 -24.541 1.00 95.56 70 ALA A O 1
ATOM 577 N N . LYS A 1 71 ? 15.587 -1.505 -22.841 1.00 96.06 71 LYS A N 1
ATOM 578 C CA . LYS A 1 71 ? 16.810 -0.891 -23.381 1.00 96.06 71 LYS A CA 1
ATOM 579 C C . LYS A 1 71 ? 17.940 -1.908 -23.558 1.00 96.06 71 LYS A C 1
ATOM 581 O O . LYS A 1 71 ? 18.701 -1.857 -24.524 1.00 96.06 71 LYS A O 1
ATOM 586 N N . MET A 1 72 ? 18.083 -2.845 -22.622 1.00 95.12 72 MET A N 1
ATOM 587 C CA . MET A 1 72 ? 19.094 -3.900 -22.717 1.00 95.12 72 MET A CA 1
ATOM 588 C C . MET A 1 72 ? 18.765 -4.910 -23.820 1.00 95.12 72 MET A C 1
ATOM 590 O O . MET A 1 72 ? 19.679 -5.354 -24.520 1.00 95.12 72 MET A O 1
ATOM 594 N N . ALA A 1 73 ? 17.486 -5.245 -24.007 1.00 95.75 73 ALA A N 1
ATOM 595 C CA . ALA A 1 73 ? 17.026 -6.102 -25.093 1.00 95.75 73 ALA A CA 1
ATOM 596 C C . ALA A 1 73 ? 17.280 -5.460 -26.466 1.00 95.75 73 ALA A C 1
ATOM 598 O O . ALA A 1 73 ? 17.844 -6.117 -27.341 1.00 95.75 73 ALA A O 1
ATOM 599 N N . GLU A 1 74 ? 16.968 -4.171 -26.624 1.00 95.44 74 GLU A N 1
ATOM 600 C CA . GLU A 1 74 ? 17.243 -3.402 -27.844 1.00 95.44 74 GLU A CA 1
ATOM 601 C C . GLU A 1 74 ? 18.745 -3.376 -28.163 1.00 95.44 74 GLU A C 1
ATOM 603 O O . GLU A 1 74 ? 19.166 -3.764 -29.254 1.00 95.44 74 GLU A O 1
ATOM 608 N N . ASN A 1 75 ? 19.582 -3.027 -27.180 1.00 94.44 75 ASN A N 1
ATOM 609 C CA . ASN A 1 75 ? 21.037 -3.016 -27.343 1.00 94.44 75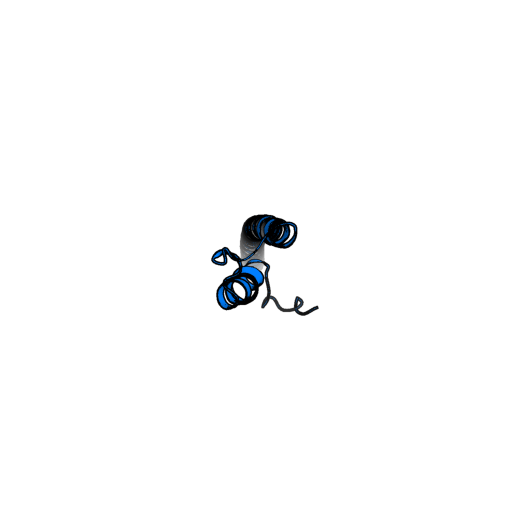 ASN A CA 1
ATOM 610 C C . ASN A 1 75 ? 21.596 -4.393 -27.725 1.00 94.44 75 ASN A C 1
ATOM 612 O O . ASN A 1 75 ? 22.537 -4.495 -28.518 1.00 94.44 75 ASN A O 1
ATOM 616 N N . ARG A 1 76 ? 21.052 -5.469 -27.144 1.00 95.06 76 ARG A N 1
ATOM 617 C CA . ARG A 1 76 ? 21.452 -6.843 -27.466 1.00 95.06 76 ARG A CA 1
ATOM 618 C C . ARG A 1 76 ? 21.057 -7.209 -28.896 1.00 95.06 76 ARG A C 1
ATOM 620 O O . ARG A 1 76 ? 21.889 -7.776 -29.604 1.00 95.06 76 ARG A O 1
ATOM 627 N N . ALA A 1 77 ? 19.847 -6.851 -29.322 1.00 94.88 77 ALA A N 1
ATOM 628 C CA . ALA A 1 77 ? 19.374 -7.064 -30.686 1.00 94.88 77 ALA A CA 1
ATOM 629 C C . ALA A 1 77 ? 20.234 -6.298 -31.705 1.00 94.88 77 ALA A C 1
ATOM 631 O O . ALA A 1 77 ? 20.703 -6.890 -32.676 1.00 94.88 77 ALA A O 1
ATOM 632 N N . ALA A 1 78 ? 20.545 -5.026 -31.435 1.00 93.75 78 ALA A N 1
ATOM 633 C CA . ALA A 1 78 ? 21.401 -4.202 -32.286 1.00 93.75 78 ALA A CA 1
ATOM 634 C C . ALA A 1 78 ? 22.820 -4.784 -32.431 1.00 93.75 78 ALA A C 1
ATOM 636 O O . ALA A 1 78 ? 23.337 -4.908 -33.542 1.00 93.75 78 ALA A O 1
ATOM 637 N N . LYS A 1 79 ? 23.441 -5.218 -31.323 1.00 93.50 79 LYS A N 1
ATOM 638 C CA . LYS A 1 79 ? 24.755 -5.887 -31.355 1.00 93.50 79 LYS A CA 1
ATOM 639 C C . LYS A 1 79 ? 24.723 -7.194 -32.148 1.00 93.50 79 LYS A C 1
ATOM 641 O O . LYS A 1 79 ? 25.684 -7.509 -32.845 1.00 93.50 79 LYS A O 1
ATOM 646 N N . GLN A 1 80 ? 23.640 -7.960 -32.036 1.00 93.69 80 GLN A N 1
ATOM 647 C CA . GLN A 1 80 ? 23.484 -9.221 -32.753 1.00 93.69 80 GLN A CA 1
ATOM 648 C C . GLN A 1 80 ? 23.307 -9.000 -34.261 1.00 93.69 80 GLN A C 1
ATOM 650 O O . GLN A 1 80 ? 23.961 -9.690 -35.041 1.00 93.69 80 GLN A O 1
ATOM 655 N N . ALA A 1 81 ? 22.521 -7.997 -34.662 1.00 92.31 81 ALA A N 1
ATOM 656 C CA . ALA A 1 81 ? 22.373 -7.593 -36.060 1.00 92.31 81 ALA A CA 1
ATOM 657 C C . ALA A 1 81 ? 23.704 -7.104 -36.660 1.00 92.31 81 ALA A C 1
ATOM 659 O O . ALA A 1 81 ? 24.100 -7.551 -37.734 1.00 92.31 81 ALA A O 1
ATOM 660 N N . ALA A 1 82 ? 24.449 -6.262 -35.934 1.00 91.44 82 ALA A N 1
ATOM 661 C CA . ALA A 1 82 ? 25.762 -5.787 -36.375 1.00 91.44 82 ALA A CA 1
ATOM 662 C C . ALA A 1 82 ? 26.769 -6.937 -36.552 1.00 91.44 82 ALA A C 1
ATOM 664 O O . ALA A 1 82 ? 27.510 -6.971 -37.531 1.00 91.44 82 ALA A O 1
ATOM 665 N N . LYS A 1 83 ? 26.773 -7.918 -35.639 1.00 90.69 83 LYS A N 1
ATOM 666 C CA . LYS A 1 83 ? 27.638 -9.101 -35.748 1.00 90.69 83 LYS A CA 1
ATOM 667 C C . LYS A 1 83 ? 27.297 -9.962 -36.970 1.00 90.69 83 LYS A C 1
ATOM 669 O O . LYS A 1 83 ? 28.212 -10.476 -37.601 1.00 90.69 83 LYS A O 1
ATOM 674 N N . GLN A 1 84 ? 26.012 -10.109 -37.299 1.00 85.75 84 GLN A N 1
ATOM 675 C CA . GLN A 1 84 ? 25.567 -10.854 -38.482 1.00 85.75 84 GLN A CA 1
ATOM 676 C C . GLN A 1 84 ? 25.961 -10.155 -39.788 1.00 85.75 84 GLN A C 1
ATOM 678 O O . GLN A 1 84 ? 26.397 -10.825 -40.717 1.00 85.75 84 GLN A O 1
ATOM 683 N N . ALA A 1 85 ? 25.876 -8.823 -39.838 1.00 84.06 85 ALA A N 1
ATOM 684 C CA . ALA A 1 85 ? 26.251 -8.040 -41.016 1.00 84.06 85 ALA A CA 1
ATOM 685 C C . ALA A 1 85 ? 27.756 -8.090 -41.340 1.00 84.06 85 ALA A C 1
ATOM 687 O O . ALA A 1 85 ? 28.128 -7.930 -42.492 1.00 84.06 85 ALA A O 1
ATOM 688 N N . VAL A 1 86 ? 28.617 -8.311 -40.338 1.00 84.06 86 VAL A N 1
ATOM 689 C CA . VAL A 1 86 ? 30.080 -8.434 -40.516 1.00 84.06 86 VAL A CA 1
ATOM 690 C C . VAL A 1 86 ? 30.505 -9.866 -40.880 1.00 84.06 86 VAL A C 1
ATOM 692 O O . VAL A 1 86 ? 31.616 -10.076 -41.356 1.00 84.06 86 VAL A O 1
ATOM 695 N N . SER A 1 87 ? 29.648 -10.865 -40.643 1.00 72.62 87 SER A N 1
ATOM 696 C CA . SER A 1 87 ? 29.926 -12.272 -40.974 1.00 72.62 87 SER A CA 1
ATOM 697 C C . SER A 1 87 ? 29.464 -12.700 -42.375 1.00 72.62 87 SER A C 1
ATOM 699 O O . SER A 1 87 ? 29.518 -13.892 -42.676 1.00 72.62 87 SER A O 1
ATOM 701 N N . VAL A 1 88 ? 28.985 -11.756 -43.191 1.00 55.88 88 VAL A N 1
ATOM 702 C CA . VAL A 1 88 ? 28.589 -11.925 -44.601 1.00 55.88 88 VAL A CA 1
ATOM 703 C C . VAL A 1 88 ? 29.596 -11.190 -45.472 1.00 55.88 88 VAL A C 1
ATOM 705 O O . VAL A 1 88 ? 29.994 -11.771 -46.503 1.00 55.88 88 VAL A O 1
#